Protein AF-A0A1H8UPD4-F1 (afdb_monomer_lite)

Foldseek 3Di:
DDPVVVVVVVVVCCVPDDPVVVVVVCVVCVVVVCVVDVCVPVPVSVVVVVVQVVCVVVVNDDDDDPVVVVVVVVVD

pLDDT: mean 89.3, std 9.43, range [61.0, 97.31]

Organism: NCBI:txid551995

Structure (mmCIF, N/CA/C/O backbone):
data_AF-A0A1H8UPD4-F1
#
_entry.id   AF-A0A1H8UPD4-F1
#
loop_
_atom_site.group_PDB
_atom_site.id
_atom_site.type_symbol
_atom_site.label_atom_id
_atom_site.label_alt_id
_atom_site.label_comp_id
_atom_site.label_asym_id
_atom_site.label_entity_id
_atom_site.label_seq_id
_atom_site.pdbx_PDB_ins_code
_atom_site.Cartn_x
_atom_site.Cartn_y
_atom_site.Cartn_z
_atom_site.occupancy
_atom_site.B_iso_or_equiv
_atom_site.auth_seq_id
_atom_site.auth_comp_id
_atom_site.auth_asym_id
_atom_site.auth_atom_id
_atom_site.pdbx_PDB_model_num
ATOM 1 N N . MET A 1 1 ? -24.445 10.475 12.536 1.00 70.62 1 MET A N 1
ATOM 2 C CA . MET A 1 1 ? -23.041 10.069 12.360 1.00 70.62 1 MET A CA 1
ATOM 3 C C . MET A 1 1 ? -22.846 9.682 10.908 1.00 70.62 1 MET A C 1
ATOM 5 O O . MET A 1 1 ? -23.533 8.782 10.438 1.00 70.62 1 MET A O 1
ATOM 9 N N . GLY A 1 2 ? -22.019 10.433 10.183 1.00 95.12 2 GLY A N 1
ATOM 10 C CA . GLY A 1 2 ? -21.725 10.170 8.770 1.00 95.12 2 GLY A CA 1
ATOM 11 C C . GLY A 1 2 ? -20.513 9.255 8.602 1.00 95.12 2 GLY A C 1
ATOM 12 O O . GLY A 1 2 ? -19.724 9.091 9.528 1.00 95.12 2 GLY A O 1
ATOM 13 N N . THR A 1 3 ? -20.324 8.696 7.409 1.00 95.00 3 THR A N 1
ATOM 14 C CA . THR A 1 3 ? -19.163 7.841 7.095 1.00 95.00 3 THR A CA 1
ATOM 15 C C . THR A 1 3 ? -17.825 8.565 7.269 1.00 95.00 3 THR A C 1
ATOM 17 O O . THR A 1 3 ? -16.854 7.944 7.688 1.00 95.00 3 THR A O 1
ATOM 20 N N . ALA A 1 4 ? -17.775 9.878 7.020 1.00 95.00 4 ALA A N 1
ATOM 21 C CA . ALA A 1 4 ? -16.596 10.706 7.283 1.00 95.00 4 ALA A CA 1
ATOM 22 C C . ALA A 1 4 ? -16.219 10.728 8.777 1.00 95.00 4 ALA A C 1
ATOM 24 O O . ALA A 1 4 ? -15.065 10.501 9.124 1.00 95.00 4 ALA A O 1
ATOM 25 N N . GLU A 1 5 ? -17.207 10.908 9.656 1.00 96.62 5 GLU A N 1
ATOM 26 C CA . GLU A 1 5 ? -17.015 10.914 11.113 1.00 96.62 5 GLU A CA 1
ATOM 27 C C . GLU A 1 5 ? -16.598 9.527 11.637 1.00 96.62 5 GLU A C 1
ATOM 29 O O . GLU A 1 5 ? -15.759 9.414 12.526 1.00 96.62 5 GLU A O 1
ATOM 34 N N . ILE A 1 6 ? -17.142 8.449 11.057 1.00 95.88 6 ILE A N 1
ATOM 35 C CA . ILE A 1 6 ? -16.730 7.071 11.377 1.00 95.88 6 ILE A CA 1
ATOM 36 C C . ILE A 1 6 ? -15.265 6.843 10.982 1.00 95.88 6 ILE A C 1
ATOM 38 O O . ILE A 1 6 ? -14.497 6.287 11.766 1.00 95.88 6 ILE A O 1
ATOM 42 N N . ARG A 1 7 ? -14.868 7.295 9.786 1.00 94.75 7 ARG A N 1
ATOM 43 C CA . ARG A 1 7 ? -13.503 7.147 9.266 1.00 94.75 7 ARG A CA 1
ATOM 44 C C . ARG A 1 7 ? -12.482 7.867 10.143 1.00 94.75 7 ARG A C 1
ATOM 46 O O . ARG A 1 7 ? -11.451 7.288 10.470 1.00 94.75 7 ARG A O 1
ATOM 53 N N . GLU A 1 8 ? -12.783 9.096 10.551 1.00 96.00 8 GLU A N 1
ATOM 54 C CA . GLU A 1 8 ? -11.925 9.880 11.443 1.00 96.00 8 GLU A CA 1
ATOM 55 C C . GLU A 1 8 ? -11.700 9.162 12.782 1.00 96.00 8 GLU A C 1
ATOM 57 O O . GLU A 1 8 ? -10.557 8.952 13.190 1.00 96.00 8 GLU A O 1
ATOM 62 N N . ARG A 1 9 ? -12.772 8.664 13.411 1.00 94.75 9 ARG A N 1
ATOM 63 C CA . ARG A 1 9 ? -12.679 7.931 14.685 1.00 94.75 9 ARG A CA 1
ATOM 64 C C . ARG A 1 9 ? -11.902 6.619 14.572 1.00 94.75 9 ARG A C 1
ATOM 66 O O . ARG A 1 9 ? -11.162 6.274 15.490 1.00 94.75 9 ARG A O 1
ATOM 73 N N . LEU A 1 10 ? -12.052 5.884 13.468 1.00 94.38 10 LEU A N 1
ATOM 74 C CA . LEU A 1 10 ? -11.277 4.663 13.223 1.00 94.38 10 LEU A CA 1
ATOM 75 C C . LEU A 1 10 ? -9.782 4.971 13.069 1.00 94.38 10 LEU A C 1
ATOM 77 O O . LEU A 1 10 ? -8.959 4.270 13.656 1.00 94.38 10 LEU A O 1
ATOM 81 N N . HIS A 1 11 ? -9.426 6.041 12.349 1.00 94.69 11 HIS A N 1
ATOM 82 C CA . HIS A 1 11 ? -8.032 6.478 12.235 1.00 94.69 11 HIS A CA 1
ATOM 83 C C . HIS A 1 11 ? -7.426 6.851 13.590 1.00 94.69 11 HIS A C 1
ATOM 85 O O . HIS A 1 11 ? -6.309 6.427 13.895 1.00 94.69 11 HIS A O 1
ATOM 91 N N . GLU A 1 12 ? -8.146 7.621 14.411 1.00 96.25 12 GLU A N 1
ATOM 92 C CA . GLU A 1 12 ? -7.681 7.974 15.755 1.00 96.25 12 GLU A CA 1
ATOM 93 C C . GLU A 1 12 ? -7.528 6.741 16.647 1.00 96.25 12 GLU A C 1
ATOM 95 O O . GLU A 1 12 ? -6.518 6.605 17.333 1.00 96.25 12 GLU A O 1
ATOM 100 N N . TYR A 1 13 ? -8.484 5.811 16.603 1.00 95.62 13 TYR A N 1
ATOM 101 C CA . TYR A 1 13 ? -8.415 4.580 17.384 1.00 95.62 13 TYR A CA 1
ATOM 102 C C . TYR A 1 13 ? -7.188 3.736 17.022 1.00 95.62 13 TYR A C 1
ATOM 104 O O . TYR A 1 13 ? -6.428 3.356 17.911 1.00 95.62 13 TYR A O 1
ATOM 112 N N . ILE A 1 14 ? -6.959 3.487 15.728 1.00 95.69 14 ILE A N 1
ATOM 113 C CA . ILE A 1 14 ? -5.820 2.689 15.248 1.00 95.69 14 ILE A CA 1
ATOM 114 C C . ILE A 1 14 ? -4.489 3.327 15.664 1.00 95.69 14 ILE A C 1
ATOM 116 O O . ILE A 1 14 ? -3.566 2.610 16.037 1.00 95.69 14 ILE A O 1
ATOM 120 N N . ARG A 1 15 ? -4.392 4.665 15.672 1.00 95.31 15 ARG A N 1
ATOM 121 C CA . ARG A 1 15 ? -3.167 5.390 16.054 1.00 95.31 15 ARG A CA 1
ATOM 122 C C . ARG A 1 15 ? -2.701 5.094 17.486 1.00 95.31 15 ARG A C 1
ATOM 124 O O . ARG A 1 15 ? -1.502 5.156 17.742 1.00 95.31 15 ARG A O 1
ATOM 131 N N . PHE A 1 16 ? -3.622 4.816 18.408 1.00 95.88 16 PHE A N 1
ATOM 132 C CA . PHE A 1 16 ? -3.314 4.596 19.829 1.00 95.88 16 PHE A CA 1
ATOM 133 C C . PHE A 1 16 ? -3.599 3.166 20.308 1.00 95.88 16 PHE A C 1
ATOM 135 O O . PHE A 1 16 ? -3.391 2.858 21.484 1.00 95.88 16 PHE A O 1
ATOM 142 N N . ALA A 1 17 ? -4.110 2.301 19.432 1.00 96.44 17 ALA A N 1
ATOM 143 C CA . ALA A 1 17 ? -4.385 0.910 19.749 1.00 96.44 17 ALA A CA 1
ATOM 144 C C . ALA A 1 17 ? -3.080 0.137 20.000 1.00 96.44 17 ALA A C 1
ATOM 146 O O . ALA A 1 17 ? -2.062 0.383 19.360 1.00 96.44 17 ALA A O 1
ATOM 147 N N . ASP A 1 18 ? -3.121 -0.814 20.934 1.00 97.31 18 ASP A N 1
ATOM 148 C CA . ASP A 1 18 ? -2.017 -1.755 21.124 1.00 97.31 18 ASP A CA 1
ATOM 149 C C . ASP A 1 18 ? -1.944 -2.775 19.979 1.00 97.31 18 ASP A C 1
ATOM 151 O O . ASP A 1 18 ? -2.929 -3.019 19.275 1.00 97.31 18 ASP A O 1
ATOM 155 N N . ASP A 1 19 ? -0.784 -3.413 19.837 1.00 96.44 19 ASP A N 1
ATOM 156 C CA . ASP A 1 19 ? -0.498 -4.356 18.754 1.00 96.44 19 ASP A CA 1
ATOM 157 C C . ASP A 1 19 ? -1.544 -5.473 18.637 1.00 96.44 19 ASP A C 1
ATOM 159 O O . ASP A 1 19 ? -1.913 -5.864 17.531 1.00 96.44 19 ASP A O 1
ATOM 163 N N . LYS A 1 20 ? -2.086 -5.960 19.765 1.00 97.06 20 LYS A N 1
ATOM 16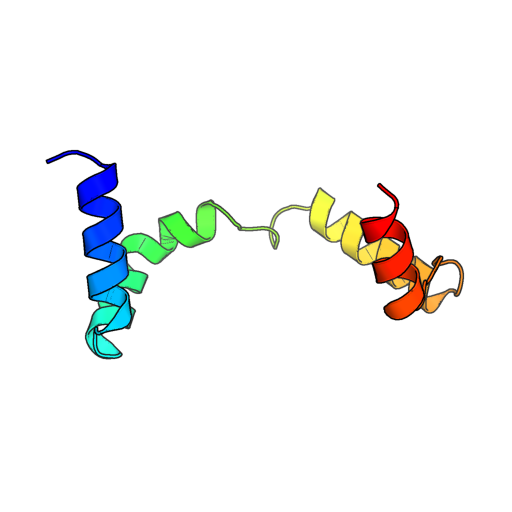4 C CA . LYS A 1 20 ? -3.105 -7.023 19.753 1.00 97.06 20 LYS A CA 1
ATOM 165 C C . LYS A 1 20 ? -4.403 -6.543 19.113 1.00 97.06 20 LYS A C 1
ATOM 167 O O . LYS A 1 20 ? -5.022 -7.285 18.354 1.00 97.06 20 LYS A O 1
ATOM 172 N N . LYS A 1 21 ? -4.828 -5.316 19.422 1.00 96.25 21 LYS A N 1
ATOM 173 C CA . LYS A 1 21 ? -6.025 -4.703 18.831 1.00 96.25 21 LYS A CA 1
ATOM 174 C C . LYS A 1 21 ? -5.815 -4.373 17.359 1.00 96.25 21 LYS A C 1
ATOM 176 O O . LYS A 1 21 ? -6.712 -4.637 16.566 1.00 96.25 21 LYS A O 1
ATOM 181 N N . VAL A 1 22 ? -4.644 -3.850 16.992 1.00 95.88 22 VAL A N 1
ATOM 182 C CA . VAL A 1 22 ? -4.295 -3.583 15.587 1.00 95.88 22 VAL A CA 1
ATOM 183 C C . VAL A 1 22 ? -4.343 -4.875 14.774 1.00 95.88 22 VAL A C 1
ATOM 185 O O . VAL A 1 22 ? -4.993 -4.914 13.732 1.00 95.88 22 VAL A O 1
ATOM 188 N N . GLN A 1 23 ? -3.736 -5.950 15.281 1.00 95.81 23 GLN A N 1
ATOM 189 C CA . GLN A 1 23 ? -3.740 -7.251 14.619 1.00 95.81 23 GLN A CA 1
ATOM 190 C C . GLN A 1 23 ? -5.159 -7.811 14.470 1.00 95.81 23 GLN A C 1
ATOM 192 O O . GLN A 1 23 ? -5.517 -8.278 13.394 1.00 95.81 23 GLN A O 1
ATOM 197 N N . ALA A 1 24 ? -5.985 -7.725 15.516 1.00 95.44 24 ALA A N 1
ATOM 198 C CA . ALA A 1 24 ? -7.371 -8.180 15.449 1.00 95.44 24 ALA A CA 1
ATOM 199 C C . ALA A 1 24 ? -8.188 -7.410 14.397 1.00 95.44 24 ALA A C 1
ATOM 201 O O . ALA A 1 24 ? -8.920 -8.033 13.633 1.00 95.44 24 ALA A O 1
ATOM 202 N N . ILE A 1 25 ? -8.038 -6.080 14.329 1.00 93.44 25 ILE A N 1
ATOM 203 C CA . ILE A 1 25 ? -8.690 -5.260 13.297 1.00 93.44 25 ILE A CA 1
ATOM 204 C C . ILE A 1 25 ? -8.215 -5.683 11.911 1.00 93.44 25 ILE A C 1
ATOM 206 O O . ILE A 1 25 ? -9.049 -5.938 11.052 1.00 93.44 25 ILE A O 1
ATOM 210 N N . TYR A 1 26 ? -6.901 -5.786 11.704 1.00 92.38 26 TYR A N 1
ATOM 211 C CA . TYR A 1 26 ? -6.331 -6.185 10.422 1.00 92.38 26 TYR A CA 1
ATOM 212 C C . TYR A 1 26 ? -6.885 -7.538 9.966 1.00 92.38 26 TYR A C 1
ATOM 214 O O . TYR A 1 26 ? -7.421 -7.617 8.872 1.00 92.38 26 TYR A O 1
ATOM 222 N N . THR A 1 27 ? -6.893 -8.563 10.824 1.00 95.00 27 THR A N 1
ATOM 223 C CA . THR A 1 27 ? -7.462 -9.881 10.491 1.00 95.00 27 THR A CA 1
ATOM 224 C C . THR A 1 27 ? -8.946 -9.825 10.106 1.00 95.00 27 THR A C 1
ATOM 226 O O . THR A 1 27 ? -9.388 -10.634 9.297 1.00 95.00 27 THR A O 1
ATOM 229 N N . MET A 1 28 ? -9.734 -8.889 10.651 1.00 91.81 28 MET A N 1
ATOM 230 C CA . MET A 1 28 ? -11.154 -8.758 10.294 1.00 91.81 28 MET A CA 1
ATOM 231 C C . MET A 1 28 ? -11.381 -8.218 8.879 1.00 91.81 28 MET A C 1
ATOM 233 O O . MET A 1 28 ? -12.421 -8.512 8.301 1.00 91.81 28 MET A O 1
ATOM 237 N N . VAL A 1 29 ? -10.450 -7.419 8.352 1.00 90.25 29 VAL A N 1
ATOM 238 C CA . VAL A 1 29 ? -10.582 -6.744 7.047 1.00 90.25 29 VAL A CA 1
ATOM 239 C C . VAL A 1 29 ? -9.473 -7.131 6.066 1.00 90.25 29 VAL A C 1
ATOM 241 O O . VAL A 1 29 ? -9.371 -6.549 4.992 1.00 90.25 29 VAL A O 1
ATOM 244 N N . GLU A 1 30 ? -8.631 -8.103 6.420 1.00 87.00 30 GLU A N 1
ATOM 245 C CA . GLU A 1 30 ? -7.441 -8.489 5.655 1.00 87.00 30 GLU A CA 1
ATOM 246 C C . GLU A 1 30 ? -7.797 -8.867 4.217 1.00 87.00 30 GLU A C 1
ATOM 248 O O . GLU A 1 30 ? -7.151 -8.388 3.292 1.00 87.00 30 GLU A O 1
ATOM 253 N N . SER A 1 31 ? -8.857 -9.655 4.016 1.00 84.00 31 SER A N 1
ATOM 254 C CA . SER A 1 31 ? -9.303 -10.044 2.675 1.00 84.00 31 SER A CA 1
ATOM 255 C C . SER A 1 31 ? -9.725 -8.841 1.828 1.00 84.00 31 SER A C 1
ATOM 257 O O . SER A 1 31 ? -9.387 -8.786 0.655 1.00 84.00 31 SER A O 1
ATOM 259 N N . GLU A 1 32 ? -10.394 -7.850 2.425 1.00 82.38 32 GLU A N 1
ATOM 260 C CA . GLU A 1 32 ? -10.837 -6.632 1.727 1.00 82.38 32 GLU A CA 1
ATOM 261 C C . GLU A 1 32 ? -9.648 -5.715 1.387 1.00 82.38 32 GLU A C 1
ATOM 263 O O . GLU A 1 32 ? -9.592 -5.142 0.302 1.00 82.38 32 GLU A O 1
ATOM 268 N N . ILE A 1 33 ? -8.659 -5.617 2.285 1.00 77.75 33 ILE A N 1
ATOM 269 C CA . ILE A 1 33 ? -7.423 -4.848 2.057 1.00 77.75 33 ILE A CA 1
ATOM 270 C C . ILE A 1 33 ? -6.572 -5.485 0.951 1.00 77.75 33 ILE A C 1
ATOM 272 O O . ILE A 1 33 ? -6.009 -4.776 0.117 1.00 77.75 33 ILE A O 1
ATOM 276 N N . VAL A 1 34 ? -6.443 -6.814 0.960 1.00 69.69 34 VAL A N 1
ATOM 277 C CA . VAL A 1 34 ? -5.629 -7.551 -0.015 1.00 69.69 34 VAL A CA 1
ATOM 278 C C . VAL A 1 34 ? -6.289 -7.544 -1.396 1.00 69.69 34 VAL A C 1
ATOM 280 O O . VAL A 1 34 ? -5.583 -7.391 -2.390 1.00 69.69 34 VAL A O 1
ATO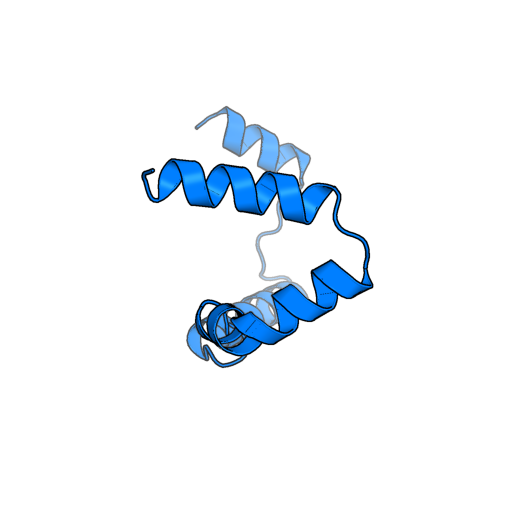M 283 N N . GLU A 1 35 ? -7.620 -7.629 -1.477 1.00 63.59 35 GLU A N 1
ATOM 284 C CA . GLU A 1 35 ? -8.358 -7.529 -2.744 1.00 63.59 35 GLU A CA 1
ATOM 285 C C . GLU A 1 35 ? -8.225 -6.147 -3.413 1.00 63.59 35 GLU A C 1
ATOM 287 O O . GLU A 1 35 ? -8.135 -6.078 -4.638 1.00 63.59 35 GLU A O 1
ATOM 292 N N . GLU A 1 36 ? -8.145 -5.046 -2.652 1.00 63.28 36 GLU A N 1
ATOM 293 C CA . GLU A 1 36 ? -8.018 -3.691 -3.223 1.00 63.28 36 GLU A CA 1
ATOM 294 C C . GLU A 1 36 ? -6.632 -3.383 -3.834 1.00 63.28 36 GLU A C 1
ATOM 296 O O . GLU A 1 36 ? -6.507 -2.436 -4.614 1.00 63.28 36 GLU A O 1
ATOM 301 N N . LEU A 1 37 ? -5.582 -4.151 -3.511 1.00 61.47 37 LEU A N 1
ATOM 302 C CA . LEU A 1 37 ? -4.190 -3.841 -3.880 1.00 61.47 37 LEU A CA 1
ATOM 303 C C . LEU A 1 37 ? -3.358 -5.079 -4.257 1.00 61.47 37 LEU A C 1
ATOM 305 O O . LEU A 1 37 ? -2.147 -5.106 -4.013 1.00 61.47 37 LEU A O 1
ATOM 309 N N . ASN A 1 38 ? -3.952 -6.107 -4.870 1.00 71.56 38 ASN A N 1
ATOM 310 C CA . ASN A 1 38 ? -3.176 -7.277 -5.289 1.00 71.56 38 ASN A CA 1
ATOM 311 C C . ASN A 1 38 ? -2.382 -7.039 -6.589 1.00 71.56 38 ASN A C 1
ATOM 313 O O . ASN A 1 38 ? -2.545 -7.733 -7.591 1.00 71.56 38 ASN A O 1
ATOM 317 N N . LEU A 1 39 ? -1.468 -6.065 -6.559 1.00 78.38 39 LEU A N 1
ATOM 318 C CA . LEU A 1 39 ? -0.506 -5.787 -7.633 1.00 78.38 39 LEU A CA 1
ATOM 319 C C . LEU A 1 39 ? 0.389 -6.999 -7.952 1.00 78.38 39 LEU A C 1
ATOM 321 O O . LEU A 1 39 ? 1.014 -7.050 -9.004 1.00 78.38 39 LEU A O 1
ATOM 325 N N . TRP A 1 40 ? 0.451 -7.982 -7.050 1.00 77.56 40 TRP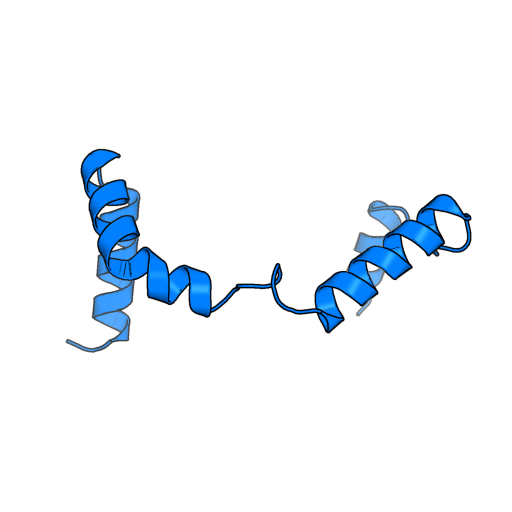 A N 1
ATOM 326 C CA . TRP A 1 40 ? 1.179 -9.236 -7.244 1.00 77.56 40 TRP A CA 1
ATOM 327 C C . TRP A 1 40 ? 0.435 -10.244 -8.127 1.00 77.56 40 TRP A C 1
ATOM 329 O O . TRP A 1 40 ? 1.037 -11.224 -8.562 1.00 77.56 40 TRP A O 1
ATOM 339 N N . GLU A 1 41 ? -0.845 -10.006 -8.411 1.00 81.75 41 GLU A N 1
ATOM 340 C CA . GLU A 1 41 ? -1.635 -10.760 -9.390 1.00 81.75 41 GLU A CA 1
ATOM 341 C C . GLU A 1 41 ? -1.894 -9.961 -10.677 1.00 81.75 41 GLU A C 1
ATOM 343 O O . GLU A 1 41 ? -2.247 -10.548 -11.703 1.00 81.75 41 GLU A O 1
ATOM 348 N N . ASP A 1 42 ? -1.656 -8.647 -10.656 1.00 88.00 42 ASP A N 1
ATOM 349 C CA . ASP A 1 42 ? -1.757 -7.768 -11.821 1.00 88.00 42 ASP A CA 1
ATOM 350 C C . ASP A 1 42 ? -0.590 -8.008 -12.794 1.00 88.00 42 ASP A C 1
ATOM 352 O O . ASP A 1 42 ? 0.531 -7.530 -12.612 1.00 88.00 42 ASP A O 1
ATOM 356 N N . GLN A 1 43 ? -0.860 -8.770 -13.855 1.00 91.94 43 GLN A N 1
ATOM 357 C CA . GLN A 1 43 ? 0.143 -9.095 -14.868 1.00 91.94 43 GLN A CA 1
ATOM 358 C C . GLN A 1 43 ? 0.648 -7.869 -15.628 1.00 91.94 43 GLN A C 1
ATOM 360 O O . GLN A 1 43 ? 1.816 -7.854 -16.012 1.00 91.94 43 GLN A O 1
ATOM 365 N N . ASP A 1 44 ? -0.182 -6.847 -15.838 1.00 93.19 44 ASP A N 1
ATOM 366 C CA . ASP A 1 44 ? 0.243 -5.646 -16.557 1.00 93.19 44 ASP A CA 1
ATOM 367 C C . ASP A 1 44 ? 1.243 -4.858 -15.704 1.00 93.19 44 ASP A C 1
ATOM 369 O O . ASP A 1 44 ? 2.309 -4.474 -16.193 1.00 93.19 44 ASP A O 1
ATOM 373 N N . PHE A 1 45 ? 0.968 -4.728 -14.403 1.00 92.38 45 PHE A N 1
ATOM 374 C CA . PHE A 1 45 ? 1.904 -4.138 -13.445 1.00 92.38 45 PHE A CA 1
ATOM 375 C C . PHE A 1 45 ? 3.215 -4.933 -13.346 1.00 92.38 45 PHE A C 1
ATOM 377 O O . PHE A 1 45 ? 4.305 -4.356 -13.382 1.00 92.38 45 PHE A O 1
ATOM 384 N N . LEU A 1 46 ? 3.134 -6.264 -13.243 1.00 95.06 46 LEU A N 1
ATOM 385 C CA . LEU A 1 46 ? 4.320 -7.121 -13.157 1.00 95.06 46 LEU A CA 1
ATOM 386 C C . LEU A 1 46 ? 5.182 -7.052 -14.423 1.00 95.06 46 LEU A C 1
ATOM 388 O O . LEU A 1 46 ? 6.411 -7.010 -14.319 1.00 95.06 46 LEU A O 1
ATOM 392 N N . ASN A 1 47 ? 4.558 -7.008 -15.602 1.00 96.75 47 ASN A N 1
ATOM 393 C CA . ASN A 1 47 ? 5.261 -6.855 -16.873 1.00 96.75 47 ASN A CA 1
ATOM 394 C C . ASN A 1 47 ? 5.943 -5.487 -16.968 1.00 96.75 47 ASN A C 1
ATOM 396 O O . ASN A 1 47 ? 7.127 -5.433 -17.290 1.00 96.75 47 ASN A O 1
ATOM 400 N N . GLU A 1 48 ? 5.257 -4.400 -16.599 1.00 95.62 48 GLU A N 1
ATOM 401 C CA . GLU A 1 48 ? 5.868 -3.066 -16.572 1.00 95.62 48 GLU A CA 1
ATOM 402 C C . GLU A 1 48 ? 7.084 -3.024 -15.631 1.00 95.62 48 GLU A C 1
ATOM 404 O O . GLU A 1 48 ? 8.145 -2.504 -15.983 1.00 95.62 48 GLU A O 1
ATOM 409 N N . MET A 1 49 ? 6.956 -3.595 -14.430 1.00 94.94 49 MET A N 1
ATOM 410 C CA . MET A 1 49 ? 8.054 -3.652 -13.466 1.00 94.94 49 MET A CA 1
ATOM 411 C C . MET A 1 49 ? 9.236 -4.469 -13.988 1.00 94.94 49 MET A C 1
ATOM 413 O O . MET A 1 49 ? 10.385 -4.062 -13.801 1.00 94.94 49 MET A O 1
ATOM 417 N N . LYS A 1 50 ? 8.968 -5.590 -14.663 1.00 96.12 50 LYS A N 1
ATOM 418 C CA . LYS A 1 50 ? 10.003 -6.394 -15.313 1.00 96.12 50 LYS 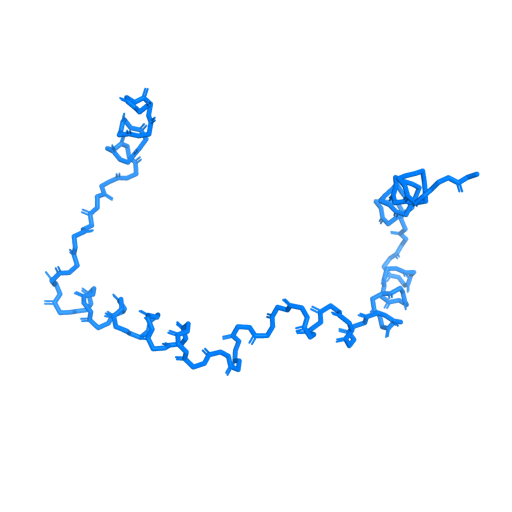A CA 1
ATOM 419 C C . LYS A 1 50 ? 10.714 -5.604 -16.414 1.00 96.12 50 LYS A C 1
ATOM 421 O O . LYS A 1 50 ? 11.941 -5.559 -16.412 1.00 96.12 50 LYS A O 1
ATOM 426 N N . ASP A 1 51 ? 9.969 -4.955 -17.303 1.00 96.00 51 ASP A N 1
ATOM 427 C CA . ASP A 1 51 ? 10.535 -4.180 -18.410 1.00 96.00 51 ASP A CA 1
ATOM 428 C C . ASP A 1 51 ? 11.423 -3.039 -17.896 1.00 96.00 51 ASP A C 1
ATOM 430 O O . ASP A 1 51 ? 12.535 -2.844 -18.387 1.00 96.00 51 ASP A O 1
ATOM 434 N N . ARG A 1 52 ? 10.995 -2.338 -16.837 1.00 94.81 52 ARG A N 1
ATOM 435 C CA . ARG A 1 52 ? 11.792 -1.283 -16.186 1.00 94.81 52 ARG A CA 1
ATOM 436 C C . ARG A 1 52 ? 13.106 -1.806 -15.602 1.00 94.81 52 ARG A C 1
ATOM 438 O O . ARG A 1 52 ? 14.125 -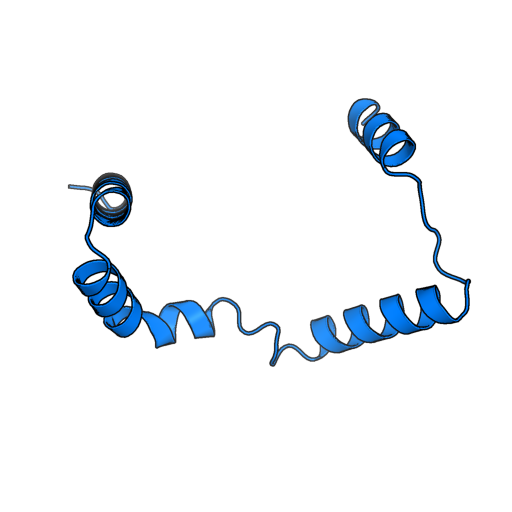1.118 -15.685 1.00 94.81 52 ARG A O 1
ATOM 445 N N . VAL A 1 53 ? 13.097 -3.000 -15.005 1.00 95.88 53 VAL A N 1
ATOM 446 C CA . VAL A 1 53 ? 14.323 -3.648 -14.509 1.00 95.88 53 VAL A CA 1
ATOM 447 C C . VAL A 1 53 ? 15.231 -4.023 -15.678 1.00 95.88 53 VAL A C 1
ATOM 449 O O . VAL A 1 53 ? 16.410 -3.674 -15.659 1.00 95.88 53 VAL A O 1
ATOM 452 N N . ASP A 1 54 ? 14.687 -4.639 -16.727 1.00 96.62 54 ASP A N 1
ATOM 453 C CA . ASP A 1 54 ? 15.455 -5.047 -17.907 1.00 96.62 54 ASP A CA 1
ATOM 454 C C . ASP A 1 54 ? 16.067 -3.820 -18.634 1.00 96.62 54 ASP A C 1
ATOM 456 O O . ASP A 1 54 ? 17.204 -3.857 -19.122 1.00 96.62 54 ASP A O 1
ATOM 460 N N . GLU A 1 55 ? 15.359 -2.688 -18.692 1.00 96.00 55 GLU A N 1
ATOM 461 C CA . GLU A 1 55 ? 15.879 -1.411 -19.204 1.00 96.00 55 GLU A CA 1
ATOM 462 C C . GLU A 1 55 ? 17.004 -0.839 -18.337 1.00 96.00 55 GLU A C 1
ATOM 464 O O . GLU A 1 55 ? 17.999 -0.339 -18.874 1.00 96.00 55 GLU A O 1
ATOM 469 N N . TYR A 1 56 ? 16.873 -0.924 -17.013 1.00 93.69 56 TYR A N 1
ATOM 470 C CA . TYR A 1 56 ? 17.899 -0.471 -16.078 1.00 93.69 56 TYR A CA 1
ATOM 471 C C . TYR A 1 56 ? 19.172 -1.313 -16.195 1.00 93.69 56 TYR A C 1
ATOM 473 O O . TYR A 1 56 ? 20.260 -0.767 -16.383 1.00 93.69 56 TYR A O 1
ATOM 481 N N . GLU A 1 57 ? 19.041 -2.640 -16.159 1.00 94.75 57 GLU A N 1
ATOM 482 C CA . GLU A 1 57 ? 20.169 -3.574 -16.248 1.00 94.75 57 GLU A CA 1
ATOM 483 C C . GLU A 1 57 ? 20.882 -3.508 -17.602 1.00 94.75 57 GLU A C 1
ATOM 485 O O . GLU A 1 57 ? 22.103 -3.647 -17.680 1.00 94.75 57 GLU A O 1
ATOM 490 N N . SER A 1 58 ? 20.139 -3.243 -18.677 1.00 95.94 58 SER A N 1
ATOM 491 C CA . SER A 1 58 ? 20.715 -3.048 -20.010 1.00 95.94 58 SER A CA 1
ATOM 492 C C . SER A 1 58 ? 21.314 -1.657 -20.240 1.00 95.94 58 SER A C 1
ATOM 494 O O . SER A 1 58 ? 21.895 -1.418 -21.301 1.00 95.94 58 SER A O 1
ATOM 496 N N . GLY A 1 59 ? 21.174 -0.735 -19.281 1.00 92.62 59 GLY A N 1
ATOM 497 C CA . GLY A 1 59 ? 21.657 0.642 -19.387 1.00 92.62 59 GLY A CA 1
ATOM 498 C C . GLY A 1 59 ? 20.865 1.513 -20.367 1.00 92.62 59 GLY A C 1
ATOM 499 O O . GLY A 1 59 ? 21.351 2.571 -20.763 1.00 92.62 59 GLY A O 1
ATOM 500 N N . ARG A 1 60 ? 19.669 1.076 -20.782 1.00 93.31 60 ARG A N 1
ATOM 501 C CA . ARG A 1 60 ? 18.764 1.849 -21.648 1.00 93.31 60 ARG A CA 1
ATOM 502 C C . ARG A 1 60 ? 17.839 2.777 -20.865 1.00 93.31 60 ARG A C 1
ATOM 504 O O . ARG A 1 60 ? 17.296 3.703 -21.459 1.00 93.31 60 ARG A O 1
ATOM 511 N N . ALA A 1 61 ? 17.661 2.531 -19.567 1.00 92.19 61 ALA A N 1
ATOM 512 C CA . ALA A 1 61 ? 16.816 3.358 -18.719 1.00 92.19 61 ALA A CA 1
ATOM 513 C C . ALA A 1 61 ? 17.330 4.804 -18.662 1.00 92.19 61 ALA A C 1
ATOM 515 O O . ALA A 1 61 ? 18.509 5.058 -18.399 1.00 92.19 61 ALA A O 1
ATOM 516 N N . GLU A 1 62 ? 16.424 5.763 -18.846 1.00 86.75 62 GLU A N 1
ATOM 517 C CA . GLU A 1 62 ? 16.707 7.171 -18.588 1.00 86.75 62 GLU A CA 1
ATOM 518 C C . GLU A 1 62 ? 16.603 7.430 -17.080 1.00 86.75 62 GLU A C 1
ATOM 520 O O . GLU A 1 62 ? 15.516 7.515 -16.508 1.00 86.75 62 GLU A O 1
ATOM 525 N N . ILE A 1 63 ? 17.754 7.521 -16.414 1.00 86.25 63 ILE A N 1
ATOM 526 C CA . ILE A 1 63 ? 17.830 7.728 -14.968 1.00 86.25 63 ILE A CA 1
ATOM 527 C C . ILE A 1 63 ? 18.223 9.180 -14.711 1.00 86.25 63 ILE A C 1
ATOM 529 O O . ILE A 1 63 ? 19.293 9.629 -15.120 1.00 86.25 63 ILE A O 1
ATOM 533 N N . VAL A 1 64 ? 17.372 9.919 -14.005 1.00 88.56 64 VAL A N 1
ATOM 534 C CA . VAL A 1 64 ? 17.671 11.288 -13.568 1.00 88.56 64 VAL A CA 1
ATOM 535 C C . VAL A 1 64 ? 18.141 11.301 -12.120 1.00 88.56 64 VAL A C 1
ATOM 537 O O . VAL A 1 64 ? 17.722 10.483 -11.300 1.00 88.56 64 VAL A O 1
ATOM 540 N N . SER A 1 65 ? 19.000 12.262 -11.779 1.00 90.19 65 SER A N 1
ATOM 541 C CA . SER A 1 65 ? 19.355 12.490 -10.382 1.00 90.19 65 SER A CA 1
ATOM 542 C C . SER A 1 65 ? 18.129 12.960 -9.593 1.00 90.19 65 SER A C 1
ATOM 544 O O . SER A 1 65 ? 17.242 13.635 -10.123 1.00 90.19 65 SER A O 1
ATOM 546 N N . PHE A 1 66 ? 18.089 12.650 -8.296 1.00 86.44 66 PHE A N 1
ATOM 547 C CA . PHE A 1 66 ? 16.991 13.093 -7.435 1.00 86.44 66 PHE A CA 1
ATOM 548 C C . PHE A 1 66 ? 16.881 14.625 -7.362 1.00 86.44 66 PHE A C 1
ATOM 550 O O . PHE A 1 66 ? 15.785 15.174 -7.252 1.00 86.44 66 PHE A O 1
ATOM 557 N N . GLU A 1 67 ? 18.006 15.332 -7.472 1.00 92.38 67 GLU A N 1
ATOM 558 C CA . GLU A 1 67 ? 18.024 16.795 -7.488 1.00 92.38 67 GLU A CA 1
ATOM 559 C C . GLU A 1 67 ? 17.462 17.373 -8.791 1.00 92.38 67 GLU A C 1
ATOM 561 O O . GLU A 1 67 ? 16.713 18.350 -8.755 1.00 92.38 67 GLU A O 1
ATOM 566 N N . ASP A 1 68 ? 17.746 16.758 -9.940 1.00 89.75 68 ASP A N 1
ATOM 567 C CA . ASP A 1 68 ? 17.177 17.202 -11.217 1.00 89.75 68 ASP A CA 1
ATOM 568 C C . ASP A 1 68 ? 15.692 16.846 -11.329 1.00 89.75 68 ASP A C 1
ATOM 570 O O . ASP A 1 68 ? 14.892 17.658 -11.798 1.00 89.75 68 ASP A O 1
ATOM 574 N N . PHE A 1 69 ? 15.290 15.698 -10.782 1.00 89.38 69 PHE A N 1
ATOM 575 C CA . PHE A 1 69 ? 13.884 15.336 -10.625 1.00 89.38 69 PHE A CA 1
ATOM 576 C C . PHE A 1 69 ? 13.101 16.394 -9.829 1.00 89.38 69 PHE A C 1
ATOM 578 O O . PHE A 1 69 ? 12.066 16.881 -10.292 1.00 89.38 69 PHE A O 1
ATOM 585 N N . LYS A 1 70 ? 13.617 16.829 -8.669 1.00 90.81 70 LYS A N 1
ATOM 586 C CA . LYS A 1 70 ? 12.990 17.895 -7.862 1.00 90.81 70 LYS A CA 1
ATOM 587 C C . LYS A 1 70 ? 12.857 19.212 -8.625 1.00 90.81 70 LYS A C 1
ATOM 589 O O . LYS A 1 70 ? 11.824 19.873 -8.519 1.00 90.81 70 LYS A O 1
ATOM 594 N N . LYS A 1 71 ? 13.887 19.608 -9.385 1.00 90.44 71 LYS A N 1
ATOM 595 C CA . LYS A 1 71 ? 13.837 20.825 -10.217 1.00 90.44 71 LYS A CA 1
ATOM 596 C C . LYS A 1 71 ? 12.729 20.732 -11.268 1.00 90.44 71 LYS A C 1
ATOM 598 O O . LYS A 1 71 ? 11.995 21.700 -11.445 1.00 90.44 71 LY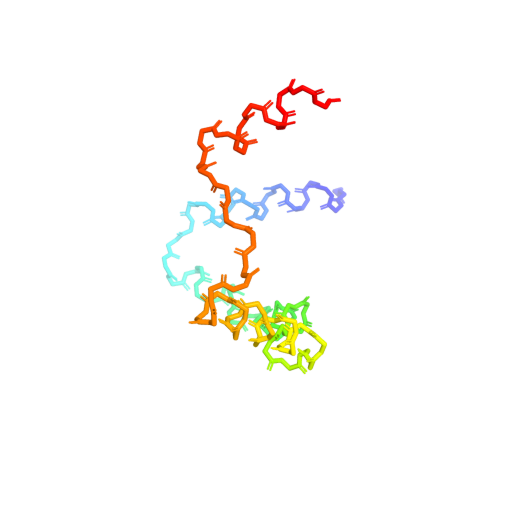S A O 1
ATOM 603 N N . ASN A 1 72 ? 12.572 19.574 -11.910 1.00 83.81 72 ASN A N 1
ATOM 604 C CA . ASN A 1 72 ? 11.542 19.352 -12.927 1.00 83.81 72 ASN A CA 1
ATOM 605 C C . ASN A 1 72 ? 10.117 19.401 -12.360 1.00 83.81 72 ASN A C 1
ATOM 607 O O . ASN A 1 72 ? 9.225 19.921 -13.023 1.00 83.81 72 ASN A O 1
ATOM 611 N N . ILE A 1 73 ? 9.897 18.921 -11.131 1.00 85.75 73 ILE A N 1
ATOM 612 C CA . ILE A 1 73 ? 8.591 19.039 -10.461 1.00 85.75 73 ILE A CA 1
ATOM 613 C C . ILE A 1 73 ? 8.273 20.495 -10.116 1.00 85.75 73 ILE A C 1
ATOM 615 O O . ILE A 1 73 ? 7.143 20.931 -10.286 1.00 85.75 73 ILE A O 1
ATOM 619 N N . ARG A 1 74 ? 9.260 21.259 -9.636 1.00 76.81 74 ARG A N 1
ATOM 620 C CA . ARG A 1 74 ? 9.062 22.652 -9.205 1.00 76.81 74 ARG A CA 1
ATOM 621 C C . ARG A 1 74 ? 8.756 23.620 -10.358 1.00 76.81 74 ARG A C 1
ATOM 623 O O . ARG A 1 74 ? 8.230 24.699 -10.108 1.00 76.81 74 ARG A O 1
ATOM 630 N N . ASN A 1 75 ? 9.111 23.247 -11.585 1.00 69.00 75 ASN A N 1
ATOM 631 C CA . ASN A 1 75 ? 8.905 24.049 -12.792 1.00 69.00 75 ASN A CA 1
ATOM 632 C C . ASN A 1 75 ? 7.640 23.655 -13.588 1.00 69.00 75 ASN A C 1
ATOM 634 O O . ASN A 1 75 ? 7.440 24.188 -14.679 1.00 69.00 75 ASN A O 1
ATOM 638 N N . ARG A 1 76 ? 6.825 22.721 -13.078 1.00 61.00 76 ARG A N 1
ATOM 639 C CA . ARG A 1 76 ? 5.489 22.381 -13.596 1.00 61.00 76 ARG A CA 1
ATOM 640 C C . ARG A 1 76 ? 4.412 23.153 -12.846 1.00 61.00 76 ARG A C 1
ATOM 642 O O . ARG A 1 76 ? 3.418 23.512 -13.511 1.00 61.00 76 ARG A O 1
#

Radius of gyration: 20.26 Å; chains: 1; bounding box: 45×35×43 Å

Secondary structure (DSSP, 8-state):
--HHHHHHHHHHHHHH--HHHHHHHHHHHHHHHHHHT-TTT-HHHHHHHHHHHHHHHTT-S----HHHHHHHHHT-

Sequence (76 aa):
MGTAEIRERLHEYIRFADDKKVQAIYTMVESEIVEELNLWEDQDFLNEMKDRVDEYESGRAEIVSFEDFKKNIRNR